Protein AF-A0A6J6D9Z4-F1 (afdb_monomer)

Foldseek 3Di:
DDDDPPDPPVPPPPPLPVVVLVVVLVVLVVVLVVDDPVCNVVSVVVSVVVVVVSVVSVVVD

Mean predicted aligned error: 10.9 Å

Sequence (61 aa):
MENNSNGDSLSNTTDVNPENLVAEVRAELTEIDAMDVSDHADRFEQLHNKLNSALSSIDGM

pLDDT: mean 79.38, std 17.32, range [45.59, 95.25]

Nearest PDB structures (foldseek):
  7xnj-assembly1_C  TM=6.956E-01  e=9.034E+00  Pseudomonas aeruginosa PAO1

Solvent-accessible surface area (backbone atoms only — not comparable to full-atom values): 3908 Å² total; per-residue (Å²): 136,85,86,80,84,80,79,79,78,78,73,80,67,80,74,79,48,66,71,58,52,54,53,50,52,52,52,52,52,54,52,49,71,74,44,60,77,88,52,38,63,64,51,53,52,52,51,48,52,52,49,52,54,53,50,52,54,61,76,73,106

Secondary structure (DSSP, 8-state):
-----------------HHHHHHHHHHHHHHHHHS-HHHHHHHHHHHHHHHHHHHHHHHT-

Organism: NCBI:txid449393

Radius of gyration: 18.57 Å; Cα contacts (8 Å, |Δi|>4): 13; chains: 1; bounding box: 51×17×48 Å

Structure (mmCIF, N/CA/C/O backbone):
data_A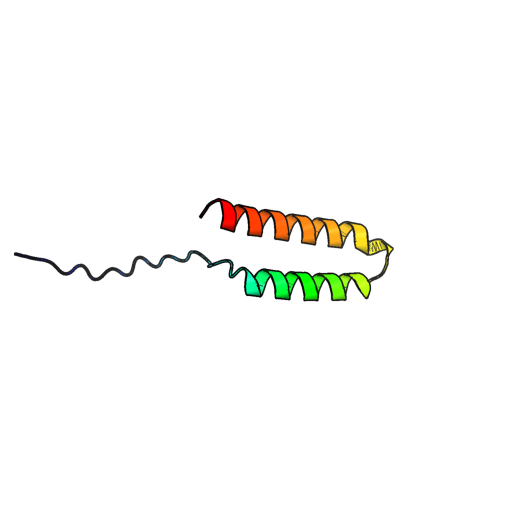F-A0A6J6D9Z4-F1
#
_entry.id   AF-A0A6J6D9Z4-F1
#
loop_
_atom_site.group_PDB
_atom_site.id
_atom_site.type_symbol
_atom_site.label_atom_id
_atom_site.label_alt_id
_atom_site.label_comp_id
_atom_site.label_asym_id
_atom_site.label_entity_id
_atom_site.label_seq_id
_atom_site.pdbx_PDB_ins_code
_atom_site.Cartn_x
_atom_site.Cartn_y
_atom_site.Cartn_z
_atom_site.occupancy
_atom_site.B_iso_or_equiv
_atom_site.auth_seq_id
_atom_site.auth_comp_id
_atom_site.auth_asym_id
_atom_site.auth_atom_id
_atom_site.pdbx_PDB_model_num
ATOM 1 N N . MET A 1 1 ? -42.811 7.950 35.059 1.00 47.22 1 MET A N 1
ATOM 2 C CA . MET A 1 1 ? -41.859 6.825 35.065 1.00 47.22 1 MET A CA 1
ATOM 3 C C . MET A 1 1 ? -41.936 6.178 33.692 1.00 47.22 1 MET A C 1
ATOM 5 O O . MET A 1 1 ? -43.005 5.715 33.328 1.00 47.22 1 MET A O 1
ATOM 9 N N . GLU A 1 2 ? -41.031 6.578 32.796 1.00 45.62 2 GLU A N 1
ATOM 10 C CA . GLU A 1 2 ? -39.846 5.797 32.355 1.00 45.62 2 GLU A CA 1
ATOM 11 C C . GLU A 1 2 ? -40.202 5.003 31.088 1.00 45.62 2 GLU A C 1
ATOM 13 O O . GLU A 1 2 ? -40.978 4.061 31.132 1.00 45.62 2 GLU A O 1
ATOM 18 N N . ASN A 1 3 ? -39.975 5.602 29.918 1.00 54.28 3 ASN A N 1
ATOM 19 C CA . ASN A 1 3 ? -38.750 5.535 29.105 1.00 54.28 3 ASN A CA 1
ATOM 20 C C . ASN A 1 3 ? -38.642 4.212 28.343 1.00 54.28 3 ASN A C 1
ATOM 22 O O . ASN A 1 3 ? -38.403 3.181 28.957 1.00 54.28 3 ASN A O 1
ATOM 26 N N . ASN A 1 4 ? -38.706 4.280 27.011 1.00 51.44 4 ASN A N 1
ATOM 27 C CA . ASN A 1 4 ? -37.771 3.503 26.209 1.00 51.44 4 ASN A CA 1
ATOM 28 C C . ASN A 1 4 ? -37.604 4.116 24.810 1.00 51.44 4 ASN A C 1
ATOM 30 O O . ASN A 1 4 ? -38.243 3.704 23.841 1.00 51.44 4 ASN A O 1
ATOM 34 N N . SER A 1 5 ? -36.750 5.135 24.720 1.00 60.22 5 SER A N 1
ATOM 35 C CA . SER A 1 5 ? -36.118 5.513 23.458 1.00 60.22 5 SER A CA 1
ATOM 36 C C . SER A 1 5 ? -35.179 4.379 23.046 1.00 60.22 5 SER A C 1
ATOM 38 O O . SER A 1 5 ? -34.020 4.355 23.455 1.00 60.22 5 SER A O 1
ATOM 40 N N . ASN A 1 6 ? -35.689 3.418 22.274 1.00 59.03 6 ASN A N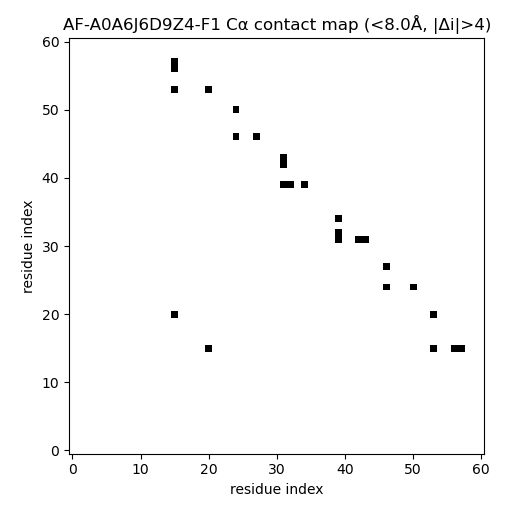 1
ATOM 41 C CA . ASN A 1 6 ? -34.840 2.419 21.639 1.00 59.03 6 ASN A CA 1
ATOM 42 C C . ASN A 1 6 ? -33.946 3.123 20.623 1.00 59.03 6 ASN A C 1
ATOM 44 O O . ASN A 1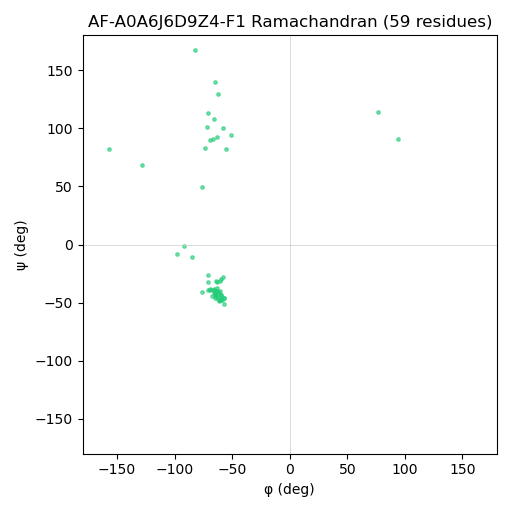 6 ? -34.406 3.604 19.588 1.00 59.03 6 ASN A O 1
ATOM 48 N N . GLY A 1 7 ? -32.673 3.200 20.999 1.00 58.56 7 GLY A N 1
ATOM 49 C CA . GLY A 1 7 ? -31.593 3.684 20.174 1.00 58.56 7 GLY A CA 1
ATOM 50 C C . GLY A 1 7 ? -31.419 2.813 18.942 1.00 58.56 7 GLY A C 1
ATOM 51 O O . GLY A 1 7 ? -31.273 1.600 19.033 1.00 58.56 7 GLY A O 1
ATOM 52 N N . ASP A 1 8 ? -31.378 3.484 17.807 1.00 45.59 8 ASP A N 1
ATOM 53 C CA . ASP A 1 8 ? -30.577 3.062 16.673 1.00 45.59 8 ASP A CA 1
ATOM 54 C C . ASP A 1 8 ? -29.748 4.287 16.284 1.00 45.59 8 ASP A C 1
ATOM 56 O O . ASP A 1 8 ? -29.992 4.984 15.302 1.00 45.59 8 ASP A O 1
ATOM 60 N N . SER A 1 9 ? -28.807 4.637 17.167 1.00 50.28 9 SER A N 1
ATOM 61 C CA . SER A 1 9 ? -27.654 5.413 16.734 1.00 50.28 9 SER A CA 1
ATOM 62 C C . SER A 1 9 ? -26.850 4.463 15.866 1.00 50.28 9 SER A C 1
ATOM 64 O O . SER A 1 9 ? -26.024 3.709 16.377 1.00 50.28 9 SER A O 1
ATOM 66 N N . LEU A 1 10 ? -27.167 4.473 14.572 1.00 52.12 10 LEU A N 1
ATOM 67 C CA . LEU A 1 10 ? -26.414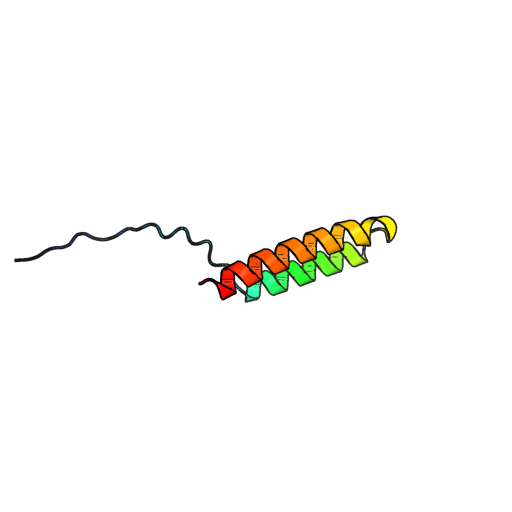 3.861 13.492 1.00 52.12 10 LEU A CA 1
ATOM 68 C C . LEU A 1 10 ? -24.982 4.409 13.546 1.00 52.12 10 LEU A C 1
ATOM 70 O O . LEU A 1 10 ? -24.627 5.389 12.890 1.00 52.12 10 LEU A O 1
ATOM 74 N N . SER A 1 11 ? -24.172 3.810 14.414 1.00 48.59 11 SER A N 1
ATOM 75 C CA . SER A 1 11 ? -22.742 4.030 14.493 1.00 48.59 11 SER A CA 1
ATOM 76 C C . SER A 1 11 ? -22.154 3.323 13.283 1.00 48.59 11 SER A C 1
ATOM 78 O O . SER A 1 11 ? -21.753 2.168 13.332 1.00 48.59 11 SER A O 1
ATOM 80 N N . ASN A 1 12 ? -22.183 4.008 12.141 1.00 48.50 12 ASN A N 1
ATOM 81 C CA . ASN A 1 12 ? -21.442 3.618 10.951 1.00 48.50 12 ASN A CA 1
ATOM 82 C C . ASN A 1 12 ? -19.956 3.971 11.150 1.00 48.50 12 ASN A C 1
ATOM 84 O O . ASN A 1 12 ? -19.341 4.635 10.316 1.00 48.50 12 ASN A O 1
ATOM 88 N N . THR A 1 13 ? -19.380 3.573 12.283 1.00 50.75 13 THR A N 1
ATOM 89 C CA . THR A 1 13 ? -17.946 3.339 12.378 1.00 50.75 13 THR A CA 1
ATOM 90 C C . THR A 1 13 ? -17.709 2.070 11.592 1.00 50.75 13 THR A C 1
ATOM 92 O O . THR A 1 13 ? -18.026 0.977 12.039 1.00 50.75 13 THR A O 1
ATOM 95 N N . THR A 1 14 ? -17.232 2.224 10.362 1.00 55.75 14 THR A N 1
ATOM 96 C CA . THR A 1 14 ? -16.540 1.159 9.643 1.00 55.75 14 THR A CA 1
ATOM 97 C C . THR A 1 14 ? -15.448 0.631 10.567 1.00 55.75 14 THR A C 1
ATOM 99 O O . THR A 1 14 ? -14.378 1.228 10.654 1.00 55.75 14 THR A O 1
ATOM 102 N N . ASP A 1 15 ? -15.758 -0.433 11.308 1.00 58.94 15 ASP A N 1
ATOM 103 C CA . ASP A 1 15 ? -14.816 -1.178 12.127 1.00 58.94 15 ASP A CA 1
ATOM 104 C C . ASP A 1 15 ? -13.711 -1.675 11.200 1.00 58.94 15 ASP A C 1
ATOM 106 O O . ASP A 1 15 ? -13.881 -2.645 10.448 1.00 58.94 15 ASP A O 1
ATOM 110 N N . VAL A 1 16 ? -12.582 -0.969 11.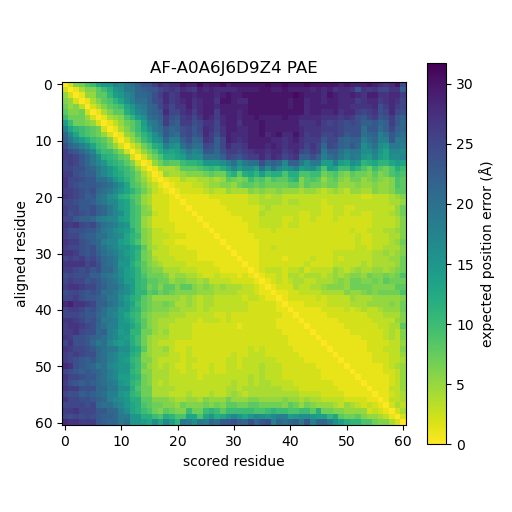216 1.00 64.12 16 VAL A N 1
ATOM 111 C CA . VAL A 1 16 ? -11.347 -1.423 10.590 1.00 64.12 16 VAL A CA 1
ATOM 112 C C . VAL A 1 16 ? -10.954 -2.690 11.336 1.00 64.12 16 VAL A C 1
ATOM 114 O O . VAL A 1 16 ? -10.329 -2.645 12.390 1.00 64.12 16 VAL A O 1
ATOM 117 N N . ASN A 1 17 ? -11.394 -3.837 10.824 1.00 76.62 17 ASN A N 1
ATOM 118 C CA . ASN A 1 17 ? -11.099 -5.123 11.431 1.00 76.62 17 ASN A CA 1
ATOM 119 C C . ASN A 1 17 ? -9.608 -5.410 11.200 1.00 76.62 17 ASN A C 1
ATOM 121 O O . ASN A 1 17 ? -9.204 -5.600 10.048 1.00 76.62 17 ASN A O 1
ATOM 125 N N . PRO A 1 18 ? -8.773 -5.448 12.252 1.00 71.69 18 PRO A N 1
ATOM 126 C CA . PRO A 1 18 ? -7.321 -5.531 12.100 1.00 71.69 18 PRO A CA 1
ATOM 127 C C . PRO A 1 18 ? -6.882 -6.832 11.415 1.00 71.69 18 PRO A C 1
ATOM 129 O O . PRO A 1 18 ? -5.920 -6.834 10.651 1.00 71.69 18 PRO A O 1
ATOM 132 N N . GLU A 1 19 ? -7.612 -7.932 11.621 1.00 76.69 19 GLU A N 1
ATOM 133 C CA . GLU A 1 19 ? -7.348 -9.202 10.934 1.00 76.69 19 GLU A CA 1
ATOM 134 C C . GLU A 1 19 ? -7.608 -9.112 9.421 1.00 76.69 19 GLU A C 1
ATOM 136 O O .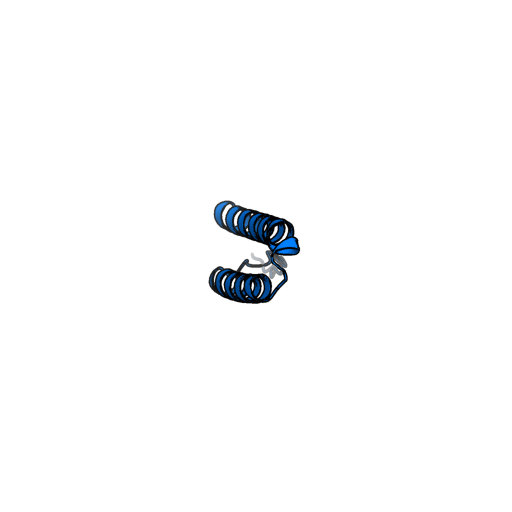 GLU A 1 19 ? -6.817 -9.622 8.624 1.00 76.69 19 GLU A O 1
ATOM 141 N N . ASN A 1 20 ? -8.660 -8.395 9.014 1.00 85.62 20 ASN A N 1
ATOM 142 C CA . ASN A 1 20 ? -8.966 -8.157 7.602 1.00 85.62 20 ASN A CA 1
ATOM 143 C C . ASN A 1 20 ? -7.928 -7.228 6.963 1.00 85.62 20 ASN A C 1
ATOM 145 O O . ASN A 1 20 ? -7.470 -7.498 5.855 1.00 85.62 20 ASN A O 1
ATOM 149 N N . LEU A 1 21 ? -7.475 -6.201 7.692 1.00 88.19 21 LEU A N 1
ATOM 150 C CA . LEU A 1 21 ? -6.409 -5.306 7.239 1.00 88.19 21 LEU A CA 1
ATOM 151 C C . LEU A 1 21 ? -5.125 -6.083 6.914 1.00 88.19 21 LEU A C 1
ATOM 153 O O . LEU A 1 21 ? -4.531 -5.878 5.860 1.00 88.19 21 LEU A O 1
ATOM 157 N N . VAL A 1 22 ? -4.707 -7.012 7.779 1.00 89.94 22 VAL A N 1
ATOM 158 C CA . VAL A 1 22 ? -3.506 -7.832 7.537 1.00 89.94 22 VAL A CA 1
ATOM 159 C C . VAL A 1 22 ? -3.670 -8.730 6.306 1.00 89.94 22 VAL A C 1
ATOM 161 O O . VAL A 1 22 ? -2.723 -8.884 5.529 1.00 89.94 22 VAL A O 1
ATOM 164 N N . ALA A 1 23 ? -4.853 -9.321 6.112 1.00 92.00 23 ALA A N 1
ATOM 165 C CA . ALA A 1 23 ? -5.140 -10.145 4.940 1.00 92.00 23 ALA A CA 1
ATOM 166 C C . ALA A 1 23 ? -5.095 -9.326 3.637 1.00 92.00 23 ALA A C 1
ATOM 168 O O . ALA A 1 23 ? -4.465 -9.755 2.669 1.00 92.00 23 ALA A O 1
ATOM 169 N N . GLU A 1 24 ? -5.690 -8.131 3.634 1.00 90.81 24 GLU A N 1
ATOM 170 C CA . GLU A 1 24 ? -5.662 -7.206 2.498 1.00 90.81 24 GLU A CA 1
ATOM 171 C C . GLU A 1 24 ? -4.244 -6.750 2.156 1.00 90.81 24 GLU A C 1
ATOM 173 O O . GLU A 1 24 ? -3.843 -6.814 0.998 1.00 90.81 24 GLU A O 1
ATOM 178 N N . VAL A 1 25 ? -3.457 -6.348 3.158 1.00 93.00 25 VAL A N 1
ATOM 179 C CA . VAL A 1 25 ? -2.064 -5.922 2.957 1.00 93.00 25 VAL A CA 1
ATOM 180 C C . VAL A 1 25 ? -1.233 -7.052 2.356 1.00 93.00 25 VAL A C 1
ATOM 182 O O . VAL A 1 25 ? -0.424 -6.818 1.464 1.00 93.00 25 VAL A O 1
ATOM 185 N N . ARG A 1 26 ? -1.440 -8.297 2.800 1.00 94.06 26 ARG A N 1
ATOM 186 C CA . ARG A 1 26 ? -0.732 -9.451 2.234 1.00 94.06 26 ARG A CA 1
ATOM 187 C C . ARG A 1 26 ? -1.108 -9.696 0.773 1.00 94.06 26 ARG A C 1
ATOM 189 O O . ARG A 1 26 ? -0.220 -9.990 -0.029 1.00 94.06 26 ARG A O 1
ATOM 196 N N . ALA A 1 27 ? -2.395 -9.614 0.444 1.00 93.88 27 ALA A N 1
ATOM 197 C CA . ALA A 1 27 ? -2.862 -9.764 -0.930 1.00 93.88 27 ALA A CA 1
ATOM 198 C C . ALA A 1 27 ? -2.246 -8.678 -1.824 1.00 93.88 27 ALA A C 1
ATOM 200 O O . ALA A 1 27 ? -1.639 -8.995 -2.842 1.00 93.88 27 ALA A O 1
ATOM 201 N N . GLU A 1 28 ? -2.286 -7.425 -1.373 1.00 94.06 28 GLU A N 1
ATOM 202 C CA . GLU A 1 28 ? -1.753 -6.280 -2.110 1.00 94.06 28 GLU A CA 1
ATOM 203 C C . GLU A 1 28 ? -0.228 -6.362 -2.295 1.00 94.06 28 GLU A C 1
ATOM 205 O O . GLU A 1 28 ? 0.269 -6.116 -3.389 1.00 94.06 28 GLU A O 1
ATOM 210 N N . LEU A 1 29 ? 0.527 -6.807 -1.285 1.00 94.81 29 LEU A N 1
ATOM 211 C CA . LEU A 1 29 ? 1.969 -7.065 -1.423 1.00 94.81 29 LEU A CA 1
ATOM 212 C C . LEU A 1 29 ? 2.282 -8.171 -2.437 1.00 94.81 29 LEU A C 1
ATOM 214 O O . LEU A 1 29 ? 3.268 -8.075 -3.160 1.00 94.81 29 LEU A O 1
ATOM 218 N N . THR A 1 30 ? 1.450 -9.213 -2.492 1.00 95.25 30 THR A N 1
ATOM 219 C CA . THR A 1 30 ? 1.616 -10.316 -3.453 1.00 95.25 30 THR A CA 1
ATOM 220 C C . THR A 1 30 ? 1.335 -9.842 -4.878 1.00 95.25 30 THR A C 1
ATOM 222 O O . THR A 1 30 ? 2.029 -10.235 -5.810 1.00 95.25 30 THR A O 1
ATOM 225 N N . GLU A 1 31 ? 0.337 -8.975 -5.051 1.00 94.56 31 GLU A N 1
ATOM 226 C CA . GLU A 1 31 ? 0.055 -8.344 -6.339 1.00 94.56 31 GLU A CA 1
ATOM 227 C C . GLU A 1 31 ? 1.204 -7.435 -6.775 1.00 94.56 31 GLU A C 1
ATOM 229 O O . GLU A 1 31 ? 1.649 -7.552 -7.911 1.00 94.56 31 GLU A O 1
ATOM 234 N N . ILE A 1 32 ? 1.732 -6.594 -5.877 1.00 94.00 32 ILE A N 1
ATOM 235 C CA . ILE A 1 32 ? 2.876 -5.718 -6.175 1.00 94.00 32 ILE A CA 1
ATOM 236 C C . ILE A 1 32 ? 4.100 -6.538 -6.593 1.00 94.00 32 ILE A C 1
ATOM 238 O O . ILE A 1 32 ? 4.741 -6.199 -7.580 1.00 94.00 32 ILE A O 1
ATOM 242 N N . ASP A 1 33 ? 4.394 -7.644 -5.908 1.00 92.38 33 ASP A N 1
ATOM 243 C CA . ASP A 1 33 ? 5.510 -8.533 -6.266 1.00 92.38 33 ASP A CA 1
ATOM 244 C C . ASP A 1 33 ? 5.370 -9.125 -7.683 1.00 92.38 33 ASP A C 1
ATOM 246 O O . ASP A 1 33 ? 6.363 -9.331 -8.378 1.00 92.38 33 ASP A O 1
ATOM 250 N N . ALA A 1 34 ? 4.134 -9.337 -8.146 1.00 93.88 34 ALA A N 1
ATOM 251 C CA . ALA A 1 34 ? 3.837 -9.807 -9.498 1.00 93.88 34 ALA A CA 1
ATOM 252 C C . ALA A 1 34 ? 3.780 -8.685 -10.560 1.00 93.88 34 ALA A C 1
ATOM 254 O O . ALA A 1 34 ? 3.703 -8.987 -11.754 1.00 93.88 34 ALA A O 1
ATOM 255 N N . MET A 1 35 ? 3.788 -7.411 -10.151 1.00 93.12 35 MET A N 1
ATOM 256 C CA . MET A 1 35 ? 3.806 -6.246 -11.045 1.00 93.12 35 MET A CA 1
ATOM 257 C C . MET A 1 35 ? 5.223 -5.919 -11.538 1.00 93.12 35 MET A C 1
ATOM 259 O O . MET A 1 35 ? 6.221 -6.419 -11.018 1.00 93.12 35 MET A O 1
ATOM 263 N N . ASP A 1 36 ? 5.311 -5.046 -12.546 1.00 92.12 36 ASP A N 1
ATOM 264 C CA . ASP A 1 36 ? 6.593 -4.535 -13.029 1.00 92.12 36 ASP A CA 1
ATOM 265 C C . ASP A 1 36 ? 7.291 -3.695 -11.948 1.00 92.12 36 ASP A C 1
ATOM 267 O O . ASP A 1 36 ? 6.665 -2.893 -11.251 1.00 92.12 36 ASP A O 1
ATOM 271 N N . VAL A 1 37 ? 8.610 -3.861 -11.835 1.00 89.75 37 VAL A N 1
ATOM 272 C CA . VAL A 1 37 ? 9.456 -3.130 -10.883 1.00 89.75 37 VAL A CA 1
ATOM 273 C C . VAL A 1 37 ? 9.361 -1.614 -11.067 1.00 89.75 37 VAL A C 1
ATOM 275 O O . VAL A 1 37 ? 9.534 -0.885 -10.090 1.00 89.75 37 VAL A O 1
ATOM 278 N N . SER A 1 38 ? 9.066 -1.121 -12.278 1.00 91.81 38 SER A N 1
ATOM 279 C CA . SER A 1 38 ? 8.850 0.312 -12.507 1.00 91.81 38 SER A CA 1
ATOM 280 C C . SER A 1 38 ? 7.693 0.881 -11.689 1.00 91.81 38 SER A C 1
ATOM 282 O O . SER A 1 38 ? 7.748 2.043 -11.294 1.00 91.81 38 SER A O 1
ATOM 284 N N . ASP A 1 39 ? 6.687 0.055 -11.395 1.00 91.19 39 ASP A N 1
ATOM 285 C CA . ASP A 1 39 ? 5.435 0.468 -10.758 1.00 91.19 39 ASP A CA 1
ATOM 286 C C . ASP A 1 39 ? 5.442 0.197 -9.245 1.00 91.19 39 ASP A C 1
ATOM 288 O O . ASP A 1 39 ? 4.542 0.627 -8.517 1.00 91.19 39 ASP A O 1
ATOM 292 N N . HIS A 1 40 ? 6.470 -0.503 -8.746 1.00 92.69 40 HIS A N 1
ATOM 293 C CA . HIS A 1 40 ? 6.612 -0.842 -7.330 1.00 92.69 40 HIS A CA 1
ATOM 294 C C . HIS A 1 40 ? 6.598 0.407 -6.455 1.00 92.69 40 HIS A C 1
ATOM 296 O O . HIS A 1 40 ? 5.882 0.431 -5.460 1.00 92.69 40 HIS A O 1
ATOM 302 N N . ALA A 1 41 ? 7.348 1.449 -6.822 1.00 90.38 41 ALA A N 1
ATOM 303 C CA . ALA A 1 41 ? 7.474 2.658 -6.007 1.00 90.38 41 ALA A CA 1
ATOM 304 C C . ALA A 1 41 ? 6.109 3.313 -5.728 1.00 90.38 41 ALA A C 1
ATOM 306 O O . ALA A 1 41 ? 5.751 3.520 -4.566 1.00 90.38 41 ALA A O 1
ATOM 307 N N . ASP A 1 42 ? 5.319 3.542 -6.778 1.00 93.88 42 ASP A N 1
ATOM 308 C CA . ASP A 1 42 ? 4.002 4.173 -6.672 1.00 93.88 42 ASP A CA 1
ATOM 309 C C . ASP A 1 42 ? 3.016 3.293 -5.890 1.00 93.88 42 ASP A C 1
ATOM 311 O O . ASP A 1 42 ? 2.240 3.782 -5.061 1.00 93.88 42 ASP A O 1
ATOM 315 N N . ARG A 1 43 ? 3.039 1.973 -6.121 1.00 93.38 43 ARG A N 1
ATOM 316 C CA . ARG A 1 43 ? 2.143 1.035 -5.429 1.00 93.38 43 ARG A CA 1
ATOM 317 C C . ARG A 1 43 ? 2.506 0.867 -3.956 1.00 93.38 43 ARG A C 1
ATOM 319 O O . ARG A 1 43 ? 1.605 0.824 -3.120 1.00 93.38 43 ARG A O 1
ATOM 326 N N . PHE A 1 44 ? 3.793 0.830 -3.615 1.00 94.25 44 PHE A N 1
ATOM 327 C CA . PHE A 1 44 ? 4.243 0.789 -2.223 1.00 94.25 44 PHE A CA 1
ATOM 328 C C . PHE A 1 44 ? 3.891 2.075 -1.473 1.00 94.25 44 PHE A C 1
ATOM 330 O O . PHE A 1 44 ? 3.480 1.994 -0.317 1.00 94.25 44 PHE A O 1
ATOM 337 N N . GLU A 1 45 ? 3.988 3.246 -2.108 1.00 94.25 45 GLU A N 1
ATOM 338 C CA . GLU A 1 45 ? 3.570 4.511 -1.492 1.00 94.25 45 GLU A CA 1
ATOM 339 C C . GLU A 1 45 ? 2.059 4.528 -1.206 1.00 94.25 45 GLU A C 1
ATOM 341 O O . GLU A 1 45 ? 1.631 4.880 -0.103 1.00 94.25 45 GLU A O 1
ATOM 346 N N . GLN A 1 46 ? 1.237 4.079 -2.160 1.00 94.06 46 GLN A N 1
ATOM 347 C CA . GLN A 1 46 ? -0.213 3.948 -1.968 1.00 94.06 46 GLN A CA 1
ATOM 348 C C . GLN A 1 46 ? -0.555 2.977 -0.831 1.00 94.06 46 GLN A C 1
ATOM 350 O O . GLN A 1 46 ? -1.350 3.320 0.051 1.00 94.06 46 GLN A O 1
ATOM 355 N N . LEU A 1 47 ? 0.074 1.797 -0.817 1.00 94.19 47 LEU A N 1
ATOM 356 C CA . LEU A 1 47 ? -0.106 0.799 0.235 1.00 94.19 47 LEU A CA 1
ATOM 357 C C . LEU A 1 47 ? 0.302 1.361 1.604 1.00 94.19 47 LEU A C 1
ATOM 359 O O . LEU A 1 47 ? -0.425 1.201 2.584 1.00 94.19 47 LEU A O 1
ATOM 363 N N . HIS A 1 48 ? 1.427 2.074 1.675 1.00 94.00 48 HIS A N 1
ATOM 364 C CA . HIS A 1 48 ? 1.895 2.713 2.901 1.00 94.00 48 HIS A CA 1
ATOM 365 C C . HIS A 1 48 ? 0.892 3.751 3.424 1.00 94.00 48 HIS A C 1
ATOM 367 O O . HIS A 1 48 ? 0.561 3.748 4.610 1.00 94.00 48 HIS A O 1
ATOM 373 N N . ASN A 1 49 ? 0.351 4.601 2.548 1.00 92.69 49 ASN A N 1
ATOM 374 C CA . ASN A 1 49 ? -0.663 5.589 2.921 1.00 92.69 49 ASN A CA 1
ATOM 375 C C . ASN A 1 49 ? -1.953 4.928 3.433 1.00 92.69 49 ASN A C 1
ATOM 377 O O . ASN A 1 49 ? -2.511 5.371 4.441 1.00 92.69 49 ASN A O 1
ATOM 381 N N . LYS A 1 50 ? -2.389 3.832 2.795 1.00 90.50 50 LYS A N 1
ATOM 382 C CA . LYS A 1 50 ? -3.535 3.024 3.243 1.00 90.50 50 LYS A CA 1
ATOM 383 C C . LYS A 1 50 ? -3.293 2.431 4.634 1.00 90.50 50 LYS A C 1
ATOM 385 O O . LYS A 1 50 ? -4.147 2.591 5.506 1.00 90.50 50 LYS A O 1
ATOM 390 N N . LEU A 1 51 ? -2.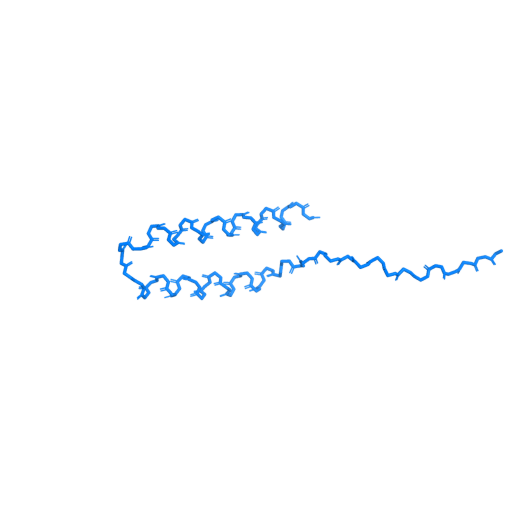135 1.801 4.866 1.00 91.44 51 LEU A N 1
ATOM 391 C CA . LEU A 1 51 ? -1.774 1.267 6.186 1.00 91.44 51 LEU A CA 1
ATOM 392 C C . LEU A 1 51 ? -1.746 2.364 7.244 1.00 91.44 51 LEU A C 1
ATOM 394 O O . LEU A 1 51 ? -2.322 2.186 8.310 1.00 91.44 51 LEU A O 1
ATOM 398 N N . ASN A 1 52 ? -1.096 3.491 6.957 1.00 90.44 52 ASN A N 1
ATOM 399 C CA . ASN A 1 52 ? -0.962 4.579 7.917 1.00 90.44 52 ASN A CA 1
ATOM 400 C C . ASN A 1 52 ? -2.331 5.153 8.314 1.00 90.44 52 ASN A C 1
ATOM 402 O O . ASN A 1 52 ? -2.592 5.372 9.493 1.00 90.44 52 ASN A O 1
ATOM 406 N N . SER A 1 53 ? -3.239 5.323 7.348 1.00 88.62 53 SER A N 1
ATOM 407 C CA . SER A 1 53 ? -4.611 5.756 7.626 1.00 88.62 53 SER A CA 1
ATOM 408 C C . SER A 1 53 ? -5.385 4.727 8.455 1.00 88.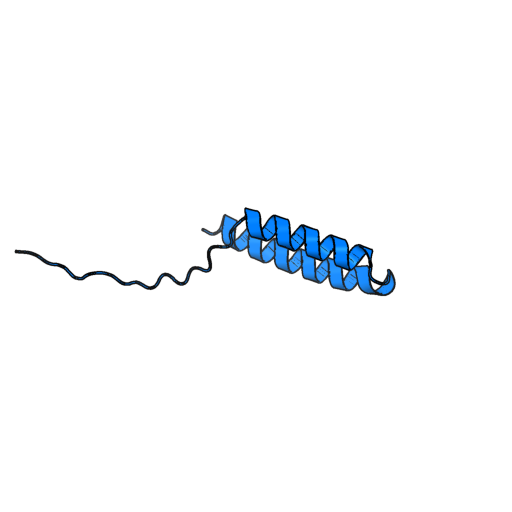62 53 SER A C 1
ATOM 410 O O . SER A 1 53 ? -6.108 5.108 9.373 1.00 88.62 53 SER A O 1
ATOM 412 N N . ALA A 1 54 ? -5.241 3.435 8.151 1.00 87.56 54 ALA A N 1
ATOM 413 C CA . ALA A 1 54 ? -5.919 2.369 8.883 1.00 87.56 54 ALA A CA 1
ATOM 414 C C . ALA A 1 54 ? -5.396 2.248 10.324 1.00 87.56 54 ALA A C 1
ATOM 416 O O . ALA A 1 54 ? -6.186 2.176 11.260 1.00 87.56 54 ALA A O 1
ATOM 417 N N . LEU A 1 55 ? -4.076 2.305 10.516 1.00 88.44 55 LEU A N 1
ATOM 418 C CA . LEU A 1 55 ? -3.440 2.284 11.833 1.00 88.44 55 LEU A CA 1
ATOM 419 C C . LEU A 1 55 ? -3.791 3.526 12.653 1.00 88.44 55 LEU A C 1
ATOM 421 O O . LEU A 1 55 ? -4.138 3.387 13.818 1.00 88.44 55 LEU A O 1
ATOM 425 N N . SER A 1 56 ? -3.784 4.719 12.049 1.00 87.00 56 SER A N 1
ATOM 426 C CA . SER A 1 56 ? -4.214 5.949 12.726 1.00 87.00 56 SER A CA 1
ATOM 427 C C . SER A 1 56 ? -5.694 5.915 13.112 1.00 87.00 56 SER A C 1
ATOM 429 O O . SER A 1 56 ? -6.067 6.520 14.112 1.00 87.00 56 SER A O 1
ATOM 431 N N . SER A 1 57 ? -6.539 5.230 12.334 1.00 82.56 57 SER A N 1
ATOM 432 C CA . SER A 1 57 ? -7.950 5.040 12.679 1.00 82.56 57 SER A CA 1
ATOM 433 C C . SER A 1 57 ? -8.140 4.077 13.849 1.00 82.56 57 SER A C 1
ATOM 435 O O . SER A 1 57 ? -9.090 4.250 14.600 1.00 82.56 57 SER A O 1
ATOM 437 N N . ILE A 1 58 ? -7.269 3.073 13.990 1.00 81.12 58 ILE A N 1
ATOM 438 C CA . ILE A 1 58 ? -7.276 2.136 15.122 1.00 81.12 58 ILE A CA 1
ATOM 439 C C . ILE A 1 58 ? -6.694 2.803 16.379 1.00 81.12 58 ILE A C 1
ATOM 441 O O . ILE A 1 58 ? -7.228 2.613 17.461 1.00 81.12 58 ILE A O 1
ATOM 445 N N . ASP A 1 59 ? -5.623 3.590 16.241 1.00 77.12 59 ASP A N 1
ATOM 446 C CA . ASP A 1 59 ? -4.950 4.290 17.350 1.00 77.12 59 ASP A CA 1
ATOM 447 C C . ASP A 1 59 ? -5.783 5.457 17.915 1.00 77.12 59 ASP A C 1
ATOM 449 O O . ASP A 1 59 ? -5.643 5.832 19.076 1.00 77.12 59 ASP A O 1
ATOM 453 N N . GLY A 1 60 ? -6.662 6.040 17.093 1.00 66.69 60 GLY A N 1
ATOM 454 C CA . GLY A 1 60 ? -7.572 7.122 17.481 1.00 66.69 6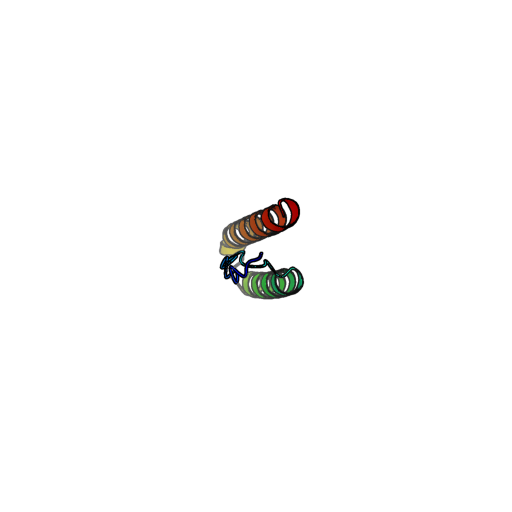0 GLY A CA 1
ATOM 455 C C . GLY A 1 60 ? -8.957 6.684 17.985 1.00 66.69 60 GLY A C 1
ATOM 456 O O . GLY A 1 60 ? -9.760 7.565 18.303 1.00 66.69 60 GLY A O 1
ATOM 457 N N . MET A 1 61 ? -9.251 5.377 18.013 1.00 56.41 61 MET A N 1
ATOM 458 C CA . MET A 1 61 ? -10.471 4.776 18.586 1.00 56.41 61 MET A CA 1
ATOM 459 C C . MET A 1 61 ? -10.282 4.444 20.069 1.00 56.41 61 MET A C 1
ATOM 461 O O . MET A 1 61 ? -11.243 4.684 20.835 1.00 56.41 61 MET A O 1
#